Protein AF-A0A9D6L6C3-F1 (afdb_monomer)

Secondary structure (DSSP, 8-state):
------GGG-TTSPPPSSHHHHHHHHHHHHHHHHHHHHHHHHHT-HHHHHHHHHHHHHHHHHHHHHHS------S-----TT----

Mean predicted aligned error: 10.59 Å

Structure (mmCIF, N/CA/C/O backbone):
data_AF-A0A9D6L6C3-F1
#
_entry.id   AF-A0A9D6L6C3-F1
#
loop_
_atom_site.group_PDB
_atom_site.id
_atom_site.type_symbol
_atom_site.label_atom_id
_atom_site.label_alt_id
_atom_site.label_comp_id
_atom_site.label_asym_id
_atom_site.label_entity_id
_atom_site.label_seq_id
_atom_site.pdbx_PDB_ins_code
_atom_site.Cartn_x
_atom_site.Cartn_y
_atom_site.Cartn_z
_atom_site.occupancy
_atom_site.B_iso_or_equiv
_atom_site.auth_seq_id
_atom_site.auth_comp_id
_atom_site.auth_asym_id
_atom_site.auth_atom_id
_atom_site.pdbx_PDB_model_num
ATOM 1 N N . MET A 1 1 ? 6.342 11.301 18.012 1.00 37.28 1 MET A N 1
ATOM 2 C CA . MET A 1 1 ? 5.691 12.264 17.096 1.00 37.28 1 MET A CA 1
ATOM 3 C C . MET A 1 1 ? 4.719 11.486 16.220 1.00 37.28 1 MET A C 1
ATOM 5 O O . MET A 1 1 ? 5.059 10.382 15.827 1.00 37.28 1 MET A O 1
ATOM 9 N N . CYS A 1 2 ? 3.502 11.990 16.020 1.00 40.94 2 CYS A N 1
ATOM 10 C CA . CYS A 1 2 ? 2.440 11.328 15.256 1.00 40.94 2 CYS A CA 1
ATOM 11 C C . CYS A 1 2 ? 2.574 11.757 13.788 1.00 40.94 2 CYS A C 1
ATOM 13 O O . CYS A 1 2 ? 2.305 12.916 13.480 1.00 40.94 2 CYS A O 1
ATOM 15 N N . THR A 1 3 ? 3.066 10.888 12.908 1.00 46.56 3 THR A N 1
ATOM 16 C CA . THR A 1 3 ? 3.222 11.202 11.480 1.00 46.56 3 THR A CA 1
ATOM 17 C C . THR A 1 3 ? 1.844 11.153 10.813 1.00 46.56 3 THR A C 1
ATOM 19 O O . THR A 1 3 ? 1.170 10.131 10.938 1.00 46.56 3 THR A O 1
ATOM 22 N N . PRO A 1 4 ? 1.374 12.226 10.154 1.00 56.16 4 PRO A N 1
ATOM 23 C CA . PRO A 1 4 ? 0.095 12.195 9.454 1.00 56.16 4 PRO A CA 1
ATOM 24 C C . PRO A 1 4 ? 0.152 11.217 8.274 1.00 56.16 4 PRO A C 1
ATOM 26 O O . PRO A 1 4 ? 1.197 11.078 7.638 1.00 56.16 4 PRO A O 1
ATOM 29 N N . VAL A 1 5 ? -0.984 10.582 7.965 1.00 58.97 5 VAL A N 1
ATOM 30 C CA . VAL A 1 5 ? -1.178 9.810 6.729 1.00 58.97 5 VAL A CA 1
ATOM 31 C C . VAL A 1 5 ? -0.836 10.719 5.553 1.00 58.97 5 VAL A C 1
ATOM 33 O O . VAL A 1 5 ? -1.503 11.730 5.322 1.00 58.97 5 VAL A O 1
ATOM 36 N N . THR A 1 6 ? 0.253 10.412 4.852 1.00 62.62 6 THR A N 1
ATOM 37 C CA . THR A 1 6 ? 0.720 11.260 3.756 1.00 62.62 6 THR A CA 1
ATOM 38 C C . THR A 1 6 ? -0.195 11.086 2.543 1.00 62.62 6 THR A C 1
ATOM 40 O O . THR A 1 6 ? -0.671 9.975 2.296 1.00 62.62 6 THR A O 1
ATOM 43 N N . PRO A 1 7 ? -0.421 12.132 1.724 1.00 63.72 7 PRO A N 1
ATOM 44 C CA . PRO A 1 7 ? -1.230 12.015 0.505 1.00 63.72 7 PRO A CA 1
ATOM 45 C C . PRO A 1 7 ? -0.718 10.940 -0.471 1.00 63.72 7 PRO A C 1
ATOM 47 O O . PRO A 1 7 ? -1.474 10.448 -1.297 1.00 63.72 7 PRO A O 1
ATOM 50 N N . GLN A 1 8 ? 0.541 10.518 -0.334 1.00 63.72 8 GLN A N 1
ATOM 51 C CA . GLN A 1 8 ? 1.149 9.426 -1.100 1.00 63.72 8 GLN A CA 1
ATOM 52 C C . GLN A 1 8 ? 0.592 8.036 -0.763 1.00 63.72 8 GLN A C 1
ATOM 54 O O . GLN A 1 8 ? 0.768 7.115 -1.550 1.00 63.72 8 GLN A O 1
ATOM 59 N N . SER A 1 9 ? -0.072 7.869 0.384 1.00 62.56 9 SER A N 1
ATOM 60 C CA . SER A 1 9 ? -0.743 6.612 0.745 1.00 62.56 9 SER A CA 1
ATOM 61 C C . SER A 1 9 ? -2.183 6.519 0.226 1.00 62.56 9 SER A C 1
ATOM 63 O O . SER A 1 9 ? -2.795 5.452 0.312 1.00 62.56 9 SER A O 1
ATOM 65 N N . ASP A 1 10 ? -2.709 7.592 -0.383 1.00 72.06 10 ASP A N 1
ATOM 66 C CA . ASP A 1 10 ? -3.981 7.556 -1.101 1.00 72.06 10 ASP A CA 1
ATOM 67 C C . ASP A 1 10 ? -3.795 6.914 -2.480 1.00 72.06 10 ASP A C 1
ATOM 69 O O . ASP A 1 10 ? -3.174 7.479 -3.380 1.00 72.06 10 ASP A O 1
ATOM 73 N N . ARG A 1 11 ? -4.400 5.740 -2.676 1.00 75.00 11 ARG A N 1
ATOM 74 C CA . ARG A 1 11 ? -4.426 5.031 -3.965 1.00 75.00 11 ARG A CA 1
ATOM 75 C C . ARG A 1 11 ? -5.063 5.816 -5.117 1.00 75.00 11 ARG A C 1
ATOM 77 O O . ARG A 1 11 ? -4.932 5.398 -6.263 1.00 75.00 11 ARG A O 1
ATOM 84 N N . ARG A 1 12 ? -5.799 6.897 -4.838 1.00 78.94 12 ARG A N 1
ATOM 85 C CA . ARG A 1 12 ? -6.363 7.787 -5.867 1.00 78.94 12 ARG A CA 1
ATOM 86 C C . ARG A 1 12 ? -5.321 8.733 -6.452 1.00 78.94 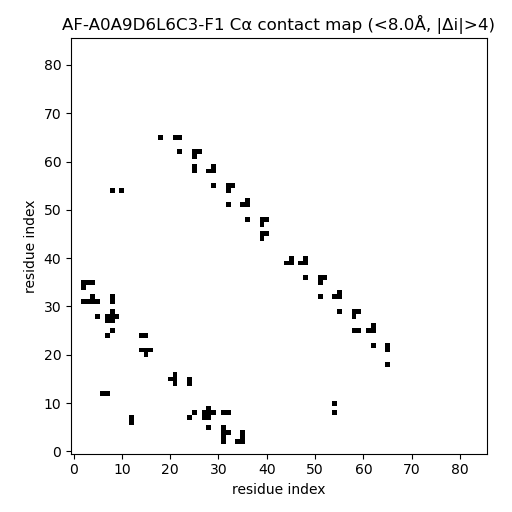12 ARG A C 1
ATOM 88 O O . ARG A 1 12 ? -5.592 9.363 -7.472 1.00 78.94 12 ARG A O 1
ATOM 95 N N . HIS A 1 13 ? -4.163 8.861 -5.811 1.00 78.12 13 HIS A N 1
ATOM 96 C CA . HIS A 1 13 ? -3.077 9.658 -6.344 1.00 78.12 13 HIS A CA 1
ATOM 97 C C . HIS A 1 13 ? -2.448 8.962 -7.553 1.00 78.12 13 HIS A C 1
ATOM 99 O O . HIS A 1 13 ? -2.287 7.740 -7.570 1.00 78.12 13 HIS A O 1
ATOM 105 N N . ALA A 1 14 ? -2.089 9.743 -8.571 1.00 81.25 14 ALA A N 1
ATOM 106 C CA . ALA A 1 14 ? -1.429 9.203 -9.749 1.00 81.25 14 ALA A CA 1
ATOM 107 C C . ALA A 1 14 ? -0.080 8.581 -9.357 1.00 81.25 14 ALA A C 1
ATOM 109 O O . ALA A 1 14 ? 0.713 9.181 -8.629 1.00 81.25 14 ALA A O 1
ATOM 110 N N . MET A 1 15 ? 0.174 7.369 -9.847 1.00 82.06 15 MET A N 1
ATOM 111 C CA . MET A 1 15 ? 1.456 6.702 -9.661 1.00 82.06 15 MET A CA 1
ATOM 112 C C . MET A 1 15 ? 2.530 7.422 -10.494 1.00 82.06 15 MET A C 1
ATOM 114 O O . MET A 1 15 ? 2.275 7.693 -11.669 1.00 82.06 15 MET A O 1
ATOM 118 N N . PRO A 1 16 ? 3.729 7.702 -9.948 1.00 84.69 16 PRO A N 1
ATOM 119 C CA . PRO A 1 16 ? 4.825 8.259 -10.736 1.00 84.69 16 PRO A CA 1
ATOM 120 C C . PRO A 1 16 ? 5.171 7.382 -11.947 1.00 84.69 16 PRO A C 1
ATOM 122 O O . PRO A 1 16 ? 5.091 6.158 -11.881 1.00 84.69 16 PRO A O 1
ATOM 125 N N . GLU A 1 17 ? 5.601 7.988 -13.052 1.00 86.06 17 GLU A N 1
ATOM 126 C CA . GLU A 1 17 ? 5.967 7.231 -14.259 1.00 86.06 17 GLU A CA 1
ATOM 127 C C . GLU A 1 17 ? 7.340 6.556 -14.125 1.00 86.06 17 GLU A C 1
ATOM 129 O O . GLU A 1 17 ? 7.541 5.424 -14.573 1.00 86.06 17 GLU A O 1
ATOM 134 N N . ALA A 1 18 ? 8.284 7.231 -13.460 1.00 89.56 18 ALA A N 1
ATOM 135 C CA . ALA A 1 18 ? 9.650 6.749 -13.304 1.00 89.56 18 ALA A CA 1
ATOM 136 C C . ALA A 1 18 ? 9.720 5.533 -12.353 1.00 89.56 18 ALA A C 1
ATOM 138 O O . ALA A 1 18 ? 9.234 5.623 -11.221 1.00 89.56 18 ALA A O 1
ATOM 139 N N . PRO A 1 19 ? 10.384 4.421 -12.737 1.00 88.06 19 PRO A N 1
ATOM 140 C CA . PRO A 1 19 ? 10.434 3.202 -11.924 1.00 88.06 19 PRO A CA 1
ATOM 141 C C . PRO A 1 19 ? 10.941 3.413 -10.492 1.00 88.06 19 PRO A C 1
ATOM 143 O O . PRO A 1 19 ? 10.304 2.946 -9.551 1.00 88.06 19 PRO A O 1
ATOM 146 N N . ALA A 1 20 ? 12.034 4.163 -10.319 1.00 89.38 20 ALA A N 1
ATOM 147 C CA . ALA A 1 20 ? 12.589 4.466 -8.999 1.00 89.38 20 ALA A CA 1
ATOM 148 C C . ALA A 1 20 ? 11.606 5.275 -8.133 1.00 89.38 20 ALA A C 1
ATOM 150 O O . ALA A 1 20 ? 11.365 4.933 -6.979 1.00 89.38 20 ALA A O 1
ATOM 151 N N . ALA A 1 21 ? 10.952 6.282 -8.722 1.00 89.19 21 ALA A N 1
ATOM 152 C CA . ALA A 1 21 ? 9.955 7.089 -8.024 1.00 89.19 21 ALA A CA 1
ATOM 153 C C . ALA A 1 21 ? 8.724 6.266 -7.604 1.00 89.19 21 ALA A C 1
ATOM 155 O O . ALA A 1 21 ? 8.157 6.518 -6.541 1.00 89.19 21 ALA A O 1
ATOM 156 N N . ARG A 1 22 ? 8.328 5.250 -8.388 1.00 90.88 22 ARG A N 1
ATOM 157 C CA . ARG A 1 22 ? 7.272 4.302 -7.985 1.00 90.88 22 ARG A CA 1
ATOM 158 C C . ARG A 1 22 ? 7.672 3.501 -6.759 1.00 90.88 22 ARG A C 1
ATOM 160 O O . ARG A 1 22 ? 6.882 3.390 -5.828 1.00 90.88 22 ARG A O 1
ATOM 167 N N . HIS A 1 23 ? 8.883 2.947 -6.751 1.00 91.44 23 HIS A N 1
ATOM 168 C CA . HIS A 1 23 ? 9.381 2.170 -5.613 1.00 91.44 23 HIS A CA 1
ATOM 169 C C . HIS A 1 23 ? 9.4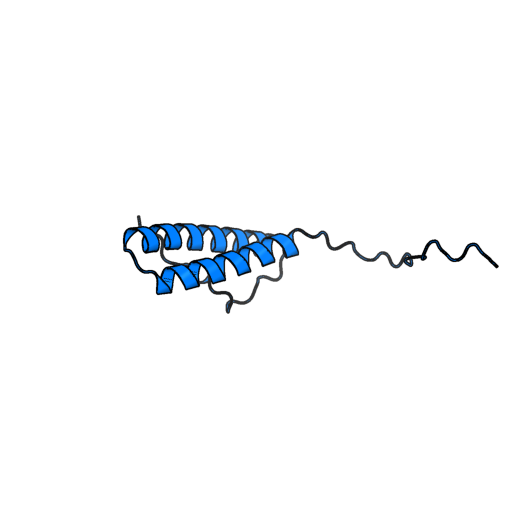42 3.023 -4.343 1.00 91.44 23 HIS A C 1
ATOM 171 O O . HIS A 1 23 ? 8.994 2.577 -3.285 1.00 91.44 23 HIS A O 1
ATOM 177 N N . ASP A 1 24 ? 9.903 4.268 -4.455 1.00 90.94 24 ASP A N 1
ATOM 178 C CA . ASP A 1 24 ? 9.931 5.208 -3.334 1.00 90.94 24 ASP A CA 1
ATOM 179 C C . ASP A 1 24 ? 8.531 5.574 -2.832 1.00 90.94 24 ASP A C 1
ATOM 181 O O . ASP A 1 24 ? 8.294 5.569 -1.618 1.00 90.94 24 ASP A O 1
ATOM 185 N N . ALA A 1 25 ? 7.586 5.832 -3.740 1.00 90.88 25 ALA A N 1
ATOM 186 C CA . ALA A 1 25 ? 6.198 6.114 -3.386 1.00 90.88 25 ALA A CA 1
ATOM 187 C C . ALA A 1 25 ? 5.548 4.925 -2.659 1.00 90.88 25 ALA A C 1
ATOM 189 O O . ALA A 1 25 ? 4.974 5.102 -1.585 1.00 90.88 25 ALA A O 1
ATOM 190 N N . ILE A 1 26 ? 5.714 3.707 -3.188 1.00 92.62 26 ILE A N 1
ATOM 191 C CA . ILE A 1 26 ? 5.196 2.471 -2.584 1.00 92.62 26 ILE A CA 1
ATOM 192 C C . ILE A 1 26 ? 5.781 2.267 -1.182 1.00 92.62 26 ILE A C 1
ATOM 194 O O . ILE A 1 26 ? 5.039 2.040 -0.224 1.00 92.62 26 ILE A O 1
ATOM 198 N N . ARG A 1 27 ? 7.106 2.387 -1.036 1.00 93.25 27 ARG A N 1
ATOM 199 C CA . ARG A 1 27 ? 7.790 2.240 0.257 1.00 93.25 27 ARG A CA 1
ATOM 200 C C . ARG A 1 27 ? 7.280 3.257 1.278 1.00 93.25 27 ARG A C 1
ATOM 202 O O . ARG A 1 27 ? 7.030 2.901 2.430 1.00 93.25 27 ARG A O 1
ATOM 209 N N . THR A 1 28 ? 7.096 4.502 0.849 1.00 92.75 28 THR A N 1
ATOM 210 C CA . THR A 1 28 ? 6.599 5.581 1.711 1.00 92.75 28 THR A CA 1
ATOM 211 C C . THR A 1 28 ? 5.155 5.335 2.145 1.00 92.75 28 THR A C 1
ATOM 213 O O . THR A 1 28 ? 4.839 5.487 3.327 1.00 92.75 28 THR A O 1
ATOM 216 N N . ALA A 1 29 ? 4.292 4.888 1.228 1.00 92.06 29 ALA A N 1
ATOM 217 C CA . ALA A 1 29 ? 2.904 4.555 1.529 1.00 92.06 29 ALA A CA 1
ATOM 218 C C . ALA A 1 29 ? 2.795 3.419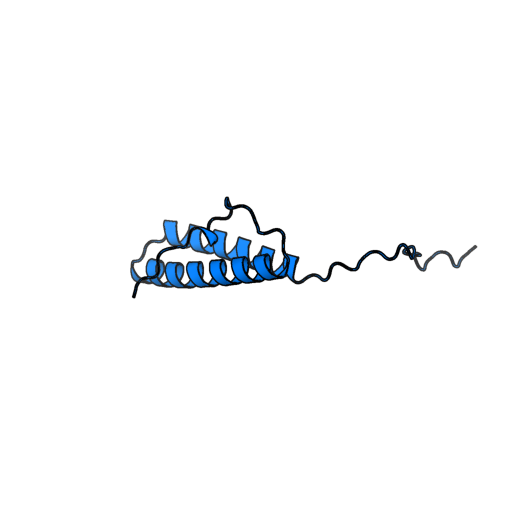 2.559 1.00 92.06 29 ALA A C 1
ATOM 220 O O . ALA A 1 29 ? 2.095 3.568 3.562 1.00 92.06 29 ALA A O 1
ATOM 221 N N . ILE A 1 30 ? 3.534 2.320 2.363 1.00 94.44 30 ILE A N 1
ATOM 222 C CA . ILE A 1 30 ? 3.542 1.172 3.287 1.00 94.44 30 ILE A CA 1
ATOM 223 C C . ILE A 1 30 ? 4.013 1.597 4.682 1.00 94.44 30 ILE A C 1
ATOM 225 O O . ILE A 1 30 ? 3.379 1.247 5.678 1.00 94.44 30 ILE A O 1
ATOM 229 N N . HIS A 1 31 ? 5.089 2.386 4.768 1.00 94.06 31 HIS A N 1
ATOM 230 C CA . HIS A 1 31 ? 5.585 2.890 6.048 1.00 94.06 31 HIS A CA 1
ATOM 231 C C . HIS A 1 31 ? 4.542 3.769 6.759 1.00 94.06 31 HIS A C 1
ATOM 233 O O . HIS A 1 31 ? 4.262 3.565 7.940 1.00 94.06 31 HIS A O 1
ATOM 239 N N . SER A 1 32 ? 3.930 4.718 6.039 1.00 92.69 32 SER A N 1
ATOM 240 C CA . SER A 1 32 ? 2.898 5.602 6.598 1.00 92.69 32 SER A CA 1
ATOM 241 C C . SER A 1 32 ? 1.683 4.823 7.110 1.00 92.69 32 SER A C 1
ATOM 243 O O . SER A 1 32 ? 1.176 5.129 8.188 1.00 92.69 32 SER A O 1
ATOM 245 N N . LEU A 1 33 ? 1.226 3.812 6.367 1.00 93.38 33 LEU A N 1
ATOM 246 C CA . LEU A 1 33 ? 0.104 2.964 6.772 1.00 93.38 33 LEU A CA 1
ATOM 247 C C . LEU A 1 33 ? 0.452 2.108 7.996 1.00 93.38 33 LEU A C 1
ATOM 249 O O . LEU A 1 33 ? -0.383 1.948 8.878 1.00 93.38 33 LEU A O 1
ATOM 253 N N . GLY A 1 34 ? 1.687 1.610 8.106 1.00 94.56 34 GLY A N 1
ATOM 254 C CA . GLY A 1 34 ? 2.133 0.849 9.278 1.00 94.56 34 GLY A CA 1
ATOM 255 C C . GLY A 1 34 ? 2.207 1.677 10.569 1.00 94.56 34 GLY A C 1
ATOM 256 O O . GLY A 1 34 ? 1.983 1.144 11.659 1.00 94.56 34 GLY A O 1
ATOM 257 N N . GLU A 1 35 ? 2.520 2.972 10.477 1.00 94.88 35 GLU A N 1
ATOM 258 C CA . GLU A 1 35 ? 2.435 3.899 11.618 1.00 94.88 35 GLU A CA 1
ATOM 259 C C . GLU A 1 35 ? 0.975 4.180 12.008 1.00 94.88 35 GLU A C 1
ATOM 261 O O . GLU A 1 35 ? 0.630 4.126 13.193 1.00 94.88 35 GLU A O 1
ATOM 266 N N . GLU A 1 36 ? 0.097 4.424 11.028 1.00 93.75 36 GLU A N 1
ATOM 267 C CA . GLU A 1 36 ? -1.320 4.684 11.305 1.00 93.75 36 GLU A CA 1
ATOM 268 C C . GLU A 1 36 ? -2.024 3.444 11.863 1.00 93.75 36 GLU A C 1
ATOM 270 O O . GLU A 1 36 ? -2.784 3.558 12.820 1.00 93.75 36 GLU A O 1
ATOM 275 N N . GLN A 1 37 ? -1.711 2.249 11.361 1.00 95.00 37 GLN A N 1
ATOM 276 C CA . GLN A 1 37 ? -2.226 0.993 11.902 1.00 95.00 37 GLN A CA 1
ATOM 277 C C . GLN A 1 37 ? -1.923 0.874 13.405 1.00 95.00 37 GLN A C 1
ATOM 279 O O . GLN A 1 37 ? -2.843 0.736 14.209 1.00 95.00 37 GLN A O 1
ATOM 284 N N . ARG A 1 38 ? -0.655 1.055 13.806 1.00 95.81 38 ARG A N 1
ATOM 285 C CA . ARG A 1 38 ? -0.236 1.041 15.223 1.00 95.81 38 ARG A CA 1
ATOM 286 C C . ARG A 1 38 ? -0.918 2.119 16.059 1.00 95.81 38 ARG A C 1
ATOM 288 O O . ARG A 1 38 ? -1.099 1.968 17.269 1.00 95.81 38 ARG A O 1
ATOM 295 N N . ARG A 1 39 ? -1.238 3.266 15.464 1.00 94.56 39 ARG A N 1
ATOM 296 C CA . ARG A 1 39 ? -1.992 4.324 16.141 1.00 94.56 39 ARG A CA 1
ATOM 297 C C . ARG A 1 39 ? -3.445 3.911 16.358 1.00 94.56 39 ARG A C 1
ATOM 299 O O . ARG A 1 39 ? -3.933 4.077 17.472 1.00 94.56 39 ARG A O 1
ATOM 306 N N . LEU A 1 40 ? -4.102 3.382 15.329 1.00 94.75 40 LEU A N 1
ATOM 307 C CA . LEU A 1 40 ? -5.501 2.954 15.358 1.00 94.75 40 LEU A CA 1
ATOM 308 C C . LEU A 1 40 ? -5.721 1.772 16.307 1.00 94.75 40 LEU A C 1
ATOM 310 O O . LEU A 1 40 ? -6.674 1.799 17.082 1.00 94.75 40 LEU A O 1
ATOM 314 N N . GLU A 1 41 ? -4.799 0.808 16.315 1.00 95.94 41 GLU A N 1
ATOM 315 C CA . GLU A 1 41 ? -4.774 -0.312 17.267 1.00 95.94 41 GLU A CA 1
ATOM 316 C C . GLU A 1 41 ? -4.716 0.189 18.715 1.00 95.94 41 GLU A C 1
ATOM 318 O O . GLU A 1 41 ? -5.494 -0.249 19.558 1.00 95.94 41 GLU A O 1
ATOM 323 N N . ARG A 1 42 ? -3.854 1.173 19.011 1.00 96.31 42 ARG A N 1
ATOM 324 C CA . ARG A 1 42 ? -3.735 1.737 20.368 1.00 96.31 42 ARG A CA 1
ATOM 325 C C . ARG A 1 42 ? -4.993 2.454 20.856 1.00 96.31 42 ARG A C 1
ATOM 327 O O . ARG A 1 42 ? -5.191 2.529 22.064 1.00 96.31 42 ARG A O 1
ATOM 334 N N . ILE A 1 43 ? -5.797 3.018 19.955 1.00 96.25 43 ILE A N 1
ATOM 335 C CA . ILE A 1 43 ? -7.024 3.754 20.308 1.00 96.25 43 ILE A CA 1
ATOM 336 C C . ILE A 1 43 ? -8.306 2.927 20.108 1.00 96.25 43 ILE A C 1
ATOM 338 O O . ILE A 1 43 ? -9.391 3.442 20.363 1.00 96.25 43 ILE A O 1
ATOM 342 N N . GLY A 1 44 ? -8.199 1.672 19.652 1.00 95.44 44 GLY A N 1
ATOM 343 C CA . GLY A 1 44 ? -9.336 0.764 19.454 1.00 95.44 44 GLY A CA 1
ATOM 344 C C . GLY A 1 44 ? -10.287 1.163 18.319 1.00 95.44 44 GLY A C 1
ATOM 345 O O . GLY A 1 44 ? -11.487 0.905 18.391 1.00 95.44 44 GLY A O 1
ATOM 346 N N . PHE A 1 45 ? -9.793 1.844 17.279 1.00 95.12 45 PHE A N 1
ATOM 347 C CA . PHE A 1 45 ? -10.620 2.283 16.145 1.00 95.12 45 PHE A CA 1
ATOM 348 C C . PHE A 1 45 ? -10.663 1.230 15.030 1.00 95.12 45 PHE A C 1
ATOM 350 O O . PHE A 1 45 ? -9.966 1.329 14.021 1.00 95.12 45 PHE A O 1
ATOM 357 N N . GLU A 1 46 ? -11.548 0.249 15.201 1.00 93.31 46 GLU A N 1
ATOM 358 C CA . GLU A 1 46 ? -11.664 -0.949 14.353 1.00 93.31 46 GLU A CA 1
ATOM 359 C 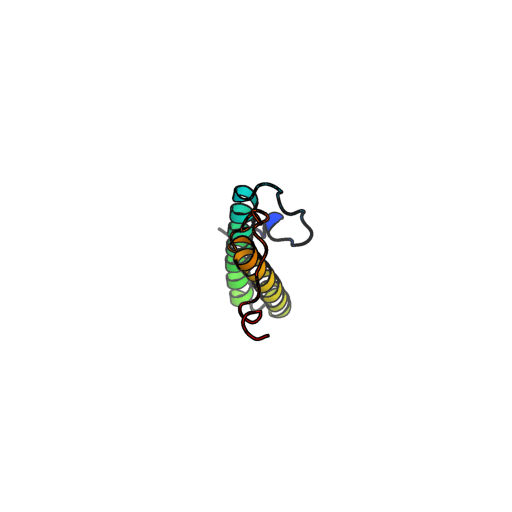C . GLU A 1 46 ? -11.997 -0.666 12.879 1.00 93.31 46 GLU A C 1
ATOM 361 O O . GLU A 1 46 ? -11.381 -1.219 11.968 1.00 93.31 46 GLU A O 1
ATOM 366 N N . LEU A 1 47 ? -12.964 0.214 12.600 1.00 90.56 47 LEU A N 1
ATOM 367 C CA . LEU A 1 47 ? -13.383 0.467 11.216 1.00 90.56 47 LEU A CA 1
ATOM 368 C C . LEU A 1 47 ? -12.290 1.191 10.397 1.00 90.56 47 LEU A C 1
ATOM 370 O O . LEU A 1 47 ? -11.977 0.744 9.287 1.00 90.56 47 LEU A O 1
ATOM 374 N N . PRO A 1 48 ? -11.652 2.262 10.910 1.00 90.62 48 PRO A N 1
ATOM 375 C CA . PRO A 1 48 ? -10.456 2.820 10.285 1.00 90.62 48 PRO A CA 1
ATOM 376 C C . PRO A 1 48 ? -9.309 1.809 10.155 1.00 90.62 48 PRO A C 1
ATOM 378 O O . PRO A 1 48 ? -8.614 1.817 9.138 1.00 90.62 48 PRO A O 1
ATOM 381 N N . LEU A 1 49 ? -9.131 0.917 11.136 1.00 93.00 49 LEU A N 1
ATOM 382 C CA . LEU A 1 49 ? -8.093 -0.115 11.113 1.00 93.00 49 LEU A CA 1
ATOM 383 C C . LEU A 1 49 ? -8.309 -1.107 9.960 1.00 93.00 49 LEU A C 1
ATOM 385 O O . LEU A 1 49 ? -7.387 -1.371 9.187 1.00 93.00 49 LEU A O 1
ATOM 389 N N . ALA A 1 50 ? -9.545 -1.571 9.756 1.00 92.19 50 ALA A N 1
ATOM 390 C CA . ALA A 1 50 ? -9.908 -2.424 8.625 1.00 92.19 50 ALA A CA 1
ATOM 391 C C . ALA A 1 50 ? -9.603 -1.759 7.271 1.00 92.19 50 ALA A C 1
ATOM 393 O O . ALA A 1 50 ? -9.087 -2.403 6.352 1.00 92.19 50 ALA A O 1
ATOM 394 N N . ARG A 1 51 ? -9.861 -0.449 7.150 1.00 90.94 51 ARG A N 1
ATOM 395 C CA . ARG A 1 51 ? -9.489 0.320 5.953 1.00 90.94 51 ARG A CA 1
ATOM 396 C C . ARG A 1 51 ? -7.973 0.394 5.782 1.00 90.94 51 ARG A C 1
ATOM 398 O O . ARG A 1 51 ? -7.493 0.200 4.668 1.00 90.94 51 ARG A O 1
ATOM 405 N N . CYS A 1 52 ? -7.231 0.627 6.863 1.00 92.69 52 CYS A N 1
ATOM 406 C CA . CYS A 1 52 ? -5.771 0.643 6.840 1.00 92.69 52 CYS A CA 1
ATOM 407 C C . CYS A 1 52 ? -5.209 -0.692 6.325 1.00 92.69 52 CYS A C 1
ATOM 409 O O . CYS A 1 52 ? -4.364 -0.697 5.434 1.00 92.69 52 CYS A O 1
ATOM 411 N N . HIS A 1 53 ? -5.746 -1.827 6.784 1.00 93.62 53 HIS A N 1
ATOM 412 C CA . HIS A 1 53 ? -5.358 -3.147 6.277 1.00 93.62 53 HIS A CA 1
ATOM 413 C C . HIS A 1 53 ? -5.636 -3.330 4.780 1.00 93.62 53 HIS A C 1
ATOM 415 O O . HIS A 1 53 ? -4.813 -3.912 4.067 1.00 93.62 53 HIS A O 1
ATOM 421 N N . ALA A 1 54 ? -6.780 -2.843 4.292 1.00 93.19 54 ALA A N 1
ATOM 422 C CA . ALA A 1 54 ? -7.125 -2.925 2.876 1.00 93.19 54 ALA A CA 1
ATOM 423 C C . ALA A 1 54 ? -6.147 -2.122 2.001 1.00 93.19 54 ALA A C 1
ATOM 425 O O . ALA A 1 54 ? -5.664 -2.641 0.993 1.00 93.19 54 ALA A O 1
ATOM 426 N N . GLU A 1 55 ? -5.809 -0.896 2.409 1.00 92.50 55 GLU A N 1
ATOM 427 C CA . GLU A 1 55 ? -4.821 -0.070 1.704 1.00 92.50 55 GLU A CA 1
ATOM 428 C C . GLU A 1 55 ? -3.422 -0.709 1.776 1.00 92.50 55 GLU A C 1
ATOM 430 O O . GLU A 1 55 ? -2.748 -0.834 0.754 1.00 92.50 55 GLU A O 1
ATOM 435 N N . THR A 1 56 ? -3.003 -1.230 2.934 1.00 93.56 56 THR A N 1
ATOM 436 C CA . THR A 1 56 ? -1.717 -1.937 3.074 1.00 93.56 56 THR A CA 1
ATOM 437 C C . THR A 1 56 ? -1.619 -3.130 2.125 1.00 93.56 56 THR A C 1
ATOM 439 O O . THR A 1 56 ? -0.581 -3.336 1.493 1.00 93.56 56 THR A O 1
ATOM 442 N N . ARG A 1 57 ? -2.690 -3.920 1.976 1.00 95.38 57 ARG A N 1
ATOM 443 C CA . ARG A 1 57 ? -2.711 -5.051 1.034 1.00 95.38 57 ARG A CA 1
ATOM 444 C C . ARG A 1 57 ? -2.544 -4.584 -0.412 1.00 95.38 57 ARG A C 1
ATOM 446 O O . ARG A 1 57 ? -1.783 -5.196 -1.156 1.00 95.38 57 ARG A O 1
ATOM 453 N N . TYR A 1 58 ? -3.219 -3.502 -0.793 1.00 93.81 58 TYR A N 1
ATOM 454 C CA . TYR A 1 58 ? -3.097 -2.909 -2.123 1.00 93.81 58 TYR A CA 1
ATOM 455 C C . TYR A 1 58 ? -1.661 -2.453 -2.424 1.00 93.81 58 TYR A C 1
ATOM 457 O O . TYR A 1 58 ? -1.096 -2.818 -3.454 1.00 93.81 58 TYR A O 1
ATOM 465 N N . TRP A 1 59 ? -1.032 -1.719 -1.506 1.00 93.75 59 TRP A N 1
ATOM 466 C CA . TRP A 1 59 ? 0.330 -1.221 -1.713 1.00 93.75 59 TRP A CA 1
ATOM 467 C C . TRP A 1 59 ? 1.381 -2.339 -1.732 1.00 93.75 59 TRP A C 1
ATOM 469 O O . TRP A 1 59 ? 2.314 -2.281 -2.529 1.00 93.75 59 TRP A O 1
ATOM 479 N N . ASN A 1 60 ? 1.204 -3.397 -0.935 1.00 95.69 60 ASN A N 1
ATOM 480 C CA . ASN A 1 60 ? 2.057 -4.588 -1.018 1.00 95.69 60 ASN A CA 1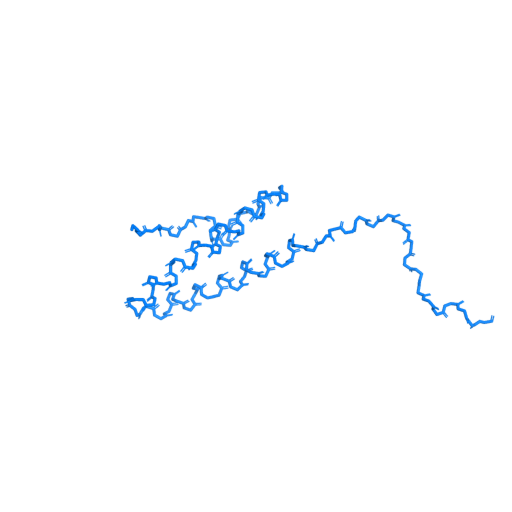
ATOM 481 C C . ASN A 1 60 ? 1.892 -5.335 -2.348 1.00 95.69 60 ASN A C 1
ATOM 483 O O . ASN A 1 60 ? 2.875 -5.820 -2.906 1.00 95.69 60 ASN A O 1
ATOM 487 N N . PHE A 1 61 ? 0.672 -5.399 -2.887 1.00 94.88 61 PHE A N 1
ATOM 488 C CA . PHE A 1 61 ? 0.452 -5.948 -4.223 1.00 94.88 61 PHE A CA 1
ATOM 489 C C . PHE A 1 61 ? 1.203 -5.137 -5.287 1.00 94.88 61 PHE A C 1
ATOM 491 O O . PHE A 1 61 ? 1.918 -5.714 -6.104 1.00 94.88 61 PHE A O 1
ATOM 498 N N . LEU A 1 62 ? 1.122 -3.804 -5.242 1.00 92.75 62 LEU A N 1
ATOM 499 C CA . LEU A 1 62 ? 1.880 -2.949 -6.158 1.00 92.75 62 LEU A CA 1
ATOM 500 C C . LEU A 1 62 ? 3.394 -3.121 -6.014 1.00 92.75 62 LEU A C 1
ATOM 502 O O . LEU A 1 62 ? 4.090 -3.129 -7.027 1.00 92.75 62 LEU A O 1
ATOM 506 N N . ALA A 1 63 ? 3.898 -3.288 -4.787 1.00 94.31 63 ALA A N 1
ATOM 507 C CA . ALA A 1 63 ? 5.308 -3.585 -4.542 1.00 94.31 63 ALA A CA 1
ATOM 508 C C . ALA A 1 63 ? 5.739 -4.863 -5.275 1.00 94.31 63 ALA A C 1
ATOM 510 O O . ALA A 1 63 ? 6.755 -4.859 -5.968 1.00 94.31 63 ALA A 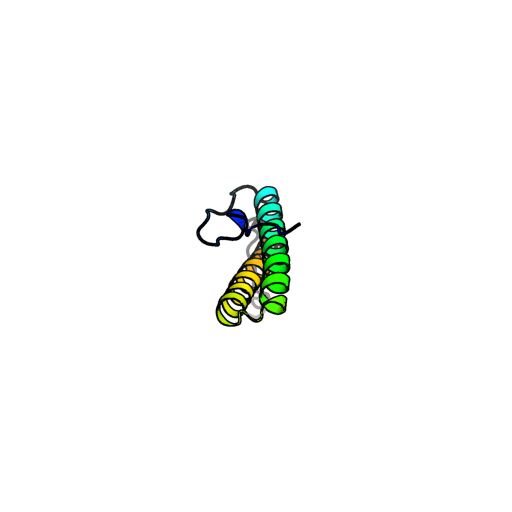O 1
ATOM 511 N N . ALA A 1 64 ? 4.936 -5.927 -5.176 1.00 94.81 64 ALA A N 1
ATOM 512 C CA . ALA A 1 64 ? 5.202 -7.192 -5.852 1.00 94.81 64 ALA A CA 1
ATOM 513 C C . ALA A 1 64 ? 5.158 -7.049 -7.381 1.00 94.81 64 ALA A C 1
ATOM 515 O O . ALA A 1 64 ? 6.079 -7.493 -8.060 1.00 94.81 64 ALA A O 1
ATOM 516 N N . VAL A 1 65 ? 4.139 -6.375 -7.926 1.00 91.56 65 VAL A N 1
ATOM 517 C CA . VAL A 1 65 ? 4.021 -6.129 -9.375 1.00 91.56 65 VAL A CA 1
ATOM 518 C C . VAL A 1 65 ? 5.209 -5.320 -9.899 1.00 91.56 65 VAL A C 1
ATOM 520 O O . VAL A 1 65 ? 5.783 -5.657 -10.929 1.00 91.56 65 VAL A O 1
ATOM 523 N N . CYS A 1 66 ? 5.619 -4.276 -9.177 1.00 89.69 66 CYS A N 1
ATOM 524 C CA . CYS A 1 66 ? 6.731 -3.413 -9.581 1.00 89.69 66 CYS A CA 1
ATOM 525 C C . CYS A 1 66 ? 8.113 -4.058 -9.403 1.00 89.69 66 CYS A C 1
ATOM 527 O O . CYS A 1 66 ? 9.099 -3.480 -9.865 1.00 89.69 66 CYS A O 1
ATOM 529 N N . ALA A 1 67 ? 8.200 -5.201 -8.720 1.00 89.00 67 ALA A N 1
ATOM 530 C CA . ALA A 1 67 ? 9.419 -5.995 -8.603 1.00 89.00 67 ALA A CA 1
ATOM 531 C C . ALA A 1 67 ? 9.599 -6.974 -9.776 1.00 89.00 67 ALA A C 1
ATOM 533 O O . ALA A 1 67 ? 10.696 -7.499 -9.959 1.00 89.00 67 ALA A O 1
ATOM 534 N N . ILE A 1 68 ? 8.551 -7.216 -10.576 1.00 88.12 68 ILE A N 1
ATOM 535 C CA . ILE A 1 68 ? 8.642 -8.068 -11.762 1.00 88.12 68 ILE A CA 1
ATOM 536 C C . ILE A 1 68 ? 9.514 -7.342 -12.795 1.00 88.12 68 ILE A C 1
ATOM 538 O O . ILE A 1 68 ? 9.159 -6.239 -13.225 1.00 88.12 68 ILE A O 1
ATOM 542 N N . PRO A 1 69 ? 10.654 -7.922 -13.210 1.00 77.56 69 PRO A N 1
ATOM 543 C CA . PRO A 1 69 ? 11.446 -7.336 -14.272 1.00 77.56 69 PRO A CA 1
ATOM 544 C C . PRO A 1 69 ? 10.606 -7.338 -15.548 1.00 77.56 69 PRO A C 1
ATOM 546 O O . PRO A 1 69 ? 10.096 -8.379 -15.964 1.00 77.56 69 PRO A O 1
ATOM 549 N N . VAL A 1 70 ? 10.467 -6.174 -16.184 1.00 68.69 70 VAL A N 1
ATO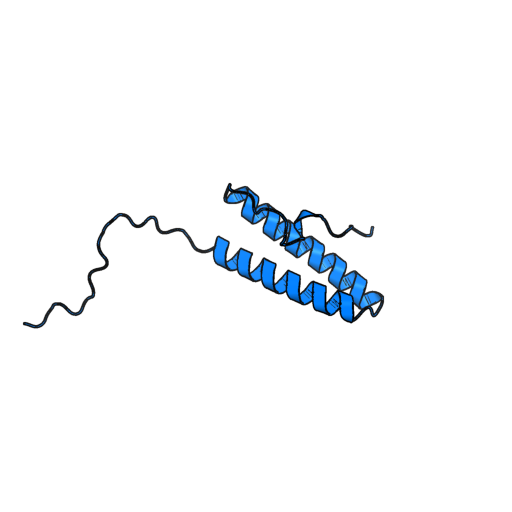M 550 C CA . VAL A 1 70 ? 9.951 -6.115 -17.551 1.00 68.69 70 VAL A CA 1
ATOM 551 C C . VAL A 1 70 ? 11.019 -6.768 -18.413 1.00 68.69 70 VAL A C 1
ATOM 553 O O . VAL A 1 70 ? 12.019 -6.140 -18.760 1.00 68.69 70 VAL A O 1
ATOM 556 N N . VAL A 1 71 ? 10.850 -8.058 -18.698 1.00 60.34 71 VAL A N 1
ATOM 557 C CA . VAL A 1 71 ? 11.599 -8.703 -19.768 1.00 60.34 71 VAL A CA 1
ATOM 558 C C . VAL A 1 71 ? 11.143 -7.973 -21.017 1.00 60.34 71 VAL A C 1
ATOM 560 O O . VAL A 1 71 ? 10.008 -8.142 -21.454 1.00 60.34 71 VAL A O 1
ATOM 563 N N . ALA A 1 72 ? 11.979 -7.060 -21.511 1.00 54.03 72 ALA A N 1
ATOM 564 C CA . ALA A 1 72 ? 11.786 -6.499 -22.831 1.00 54.03 72 ALA A CA 1
ATOM 565 C C . ALA A 1 72 ? 11.720 -7.702 -23.764 1.00 54.03 72 ALA A C 1
ATOM 567 O O . ALA A 1 72 ? 12.716 -8.413 -23.920 1.00 54.03 72 ALA A O 1
ATOM 568 N N . ASP A 1 73 ? 10.525 -7.977 -24.277 1.00 53.41 73 ASP A N 1
ATOM 569 C CA . ASP A 1 73 ? 10.326 -8.973 -25.306 1.00 53.41 73 ASP A CA 1
ATOM 570 C C . ASP A 1 73 ? 11.249 -8.573 -26.456 1.00 53.41 73 ASP A C 1
ATOM 572 O O . ASP A 1 73 ? 11.024 -7.581 -27.151 1.00 53.41 73 ASP A O 1
ATOM 576 N N . ARG A 1 74 ? 12.371 -9.282 -26.584 1.00 54.62 74 ARG A N 1
ATOM 577 C CA . ARG A 1 74 ? 13.333 -9.072 -27.662 1.00 54.62 74 ARG A CA 1
ATOM 578 C C . ARG A 1 74 ? 12.829 -9.717 -28.949 1.00 54.62 74 ARG A C 1
ATOM 580 O O . ARG A 1 74 ? 13.648 -10.100 -29.760 1.00 54.62 74 ARG A O 1
ATOM 587 N N . GLY A 1 75 ? 11.519 -9.873 -29.157 1.00 52.62 75 GLY A N 1
ATOM 588 C CA . GLY A 1 75 ? 10.980 -10.422 -30.402 1.00 52.62 75 GLY A CA 1
ATOM 589 C C . GLY A 1 75 ? 11.557 -11.793 -30.768 1.00 52.62 75 GLY A C 1
ATOM 590 O O . GLY A 1 75 ? 11.543 -12.172 -31.936 1.00 52.62 75 GLY A O 1
ATOM 591 N N . GLU A 1 76 ? 12.088 -12.534 -29.796 1.00 51.69 76 GLU A N 1
ATOM 592 C CA . GLU A 1 76 ? 12.529 -13.905 -29.994 1.00 51.69 76 GLU A CA 1
ATOM 593 C C . GLU A 1 76 ? 11.348 -14.768 -29.588 1.00 51.69 76 GLU A C 1
ATOM 595 O O . GLU A 1 76 ? 11.075 -14.968 -28.406 1.00 51.69 76 GLU A O 1
ATOM 600 N N . GLY A 1 77 ? 10.586 -15.164 -30.609 1.00 53.44 77 GLY A N 1
ATOM 601 C CA . GLY A 1 77 ? 9.344 -15.901 -30.472 1.00 53.44 77 GLY A CA 1
ATOM 602 C C . GLY A 1 77 ? 9.445 -16.998 -29.420 1.00 53.44 77 GLY A C 1
ATOM 603 O O . GLY A 1 77 ? 10.350 -17.832 -29.441 1.00 53.44 77 GLY A O 1
ATOM 604 N N . PHE A 1 78 ? 8.482 -17.000 -28.506 1.00 60.16 78 PHE A N 1
ATOM 605 C CA . PHE A 1 78 ? 8.217 -18.142 -27.652 1.00 60.16 78 PHE A CA 1
ATOM 606 C C . PHE A 1 78 ? 7.861 -19.338 -28.552 1.00 60.16 78 PHE A C 1
ATOM 608 O O . PHE A 1 78 ? 6.735 -19.449 -29.033 1.00 60.16 78 PHE A O 1
ATOM 615 N N . VAL A 1 79 ? 8.838 -20.204 -28.831 1.00 63.75 79 VAL A N 1
ATOM 616 C CA . VAL A 1 79 ? 8.607 -21.480 -29.515 1.00 63.75 79 VAL A CA 1
ATOM 617 C C . VAL A 1 79 ? 8.162 -22.485 -28.462 1.00 63.75 79 VAL A C 1
ATOM 619 O O . VAL A 1 79 ? 8.919 -22.832 -27.554 1.00 63.75 79 VAL A O 1
ATOM 622 N N . CYS A 1 80 ? 6.915 -22.933 -28.580 1.00 55.06 80 CYS A N 1
ATOM 623 C CA . CYS A 1 80 ? 6.375 -24.009 -27.762 1.00 55.06 80 CYS A CA 1
ATOM 624 C C . CYS A 1 80 ? 7.173 -25.299 -28.056 1.00 55.06 80 CYS A C 1
ATOM 626 O O . CYS A 1 80 ? 7.337 -25.642 -29.228 1.00 55.06 80 CYS A O 1
ATOM 628 N N . PRO A 1 81 ? 7.688 -26.027 -27.050 1.00 60.81 81 PRO A N 1
ATOM 629 C CA . PRO A 1 81 ? 8.597 -27.156 -27.273 1.00 60.81 81 PRO A CA 1
ATOM 630 C C . PRO A 1 81 ? 7.957 -28.424 -27.881 1.00 60.81 81 PRO A C 1
ATOM 632 O O . PRO A 1 81 ? 8.656 -29.426 -28.009 1.00 60.81 81 PRO A O 1
ATOM 635 N N . ASP A 1 82 ? 6.688 -28.390 -28.301 1.00 60.62 82 ASP A N 1
ATOM 636 C CA . ASP A 1 82 ? 5.961 -29.561 -28.822 1.00 60.62 82 ASP A CA 1
ATOM 637 C C . ASP A 1 82 ? 5.921 -29.700 -30.359 1.00 60.62 82 ASP A C 1
ATOM 639 O O . ASP A 1 82 ? 5.393 -30.686 -30.862 1.00 60.62 82 ASP A O 1
ATOM 643 N N . ASP A 1 83 ? 6.561 -28.820 -31.139 1.00 52.91 83 ASP A N 1
ATOM 644 C CA . ASP A 1 83 ? 6.616 -28.956 -32.615 1.00 52.91 83 ASP A CA 1
ATOM 645 C C . ASP A 1 83 ? 7.630 -30.011 -33.125 1.00 52.91 83 ASP A C 1
ATOM 647 O O . ASP A 1 83 ? 8.044 -30.006 -34.286 1.00 52.91 83 ASP A O 1
ATOM 651 N N .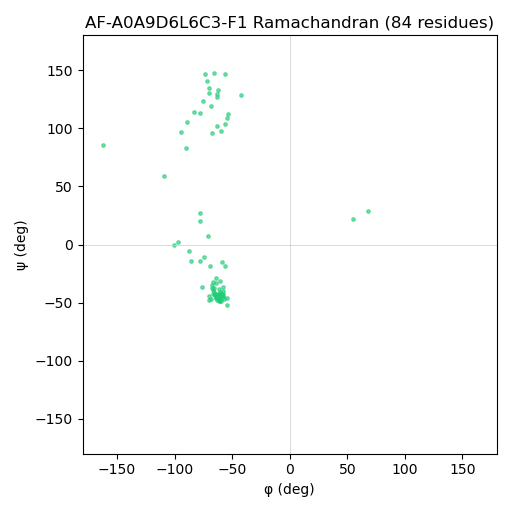 ARG A 1 84 ? 8.048 -30.962 -32.279 1.00 55.34 84 ARG A N 1
ATOM 652 C CA . ARG A 1 84 ? 8.870 -32.119 -32.684 1.00 55.34 84 ARG A CA 1
ATOM 653 C C . ARG A 1 84 ? 8.082 -33.428 -32.643 1.00 55.34 84 ARG A C 1
ATOM 655 O O . ARG A 1 84 ? 8.492 -34.361 -31.962 1.00 55.34 84 ARG A O 1
ATOM 662 N N . ALA A 1 85 ? 6.993 -33.519 -33.401 1.00 51.75 85 ALA A N 1
ATOM 663 C CA . ALA A 1 85 ? 6.451 -34.807 -33.843 1.00 51.75 85 ALA A CA 1
ATOM 664 C C . ALA A 1 85 ? 5.486 -34.640 -35.031 1.00 51.75 85 ALA A C 1
ATOM 666 O O . ALA A 1 85 ? 4.272 -34.575 -34.850 1.00 51.75 85 ALA A O 1
ATOM 667 N N . ALA A 1 86 ? 6.033 -34.611 -36.246 1.00 45.00 86 ALA A N 1
ATOM 668 C CA . ALA A 1 86 ? 5.343 -35.036 -37.464 1.00 45.00 86 ALA A CA 1
ATOM 669 C C . ALA A 1 86 ? 6.352 -35.718 -38.392 1.00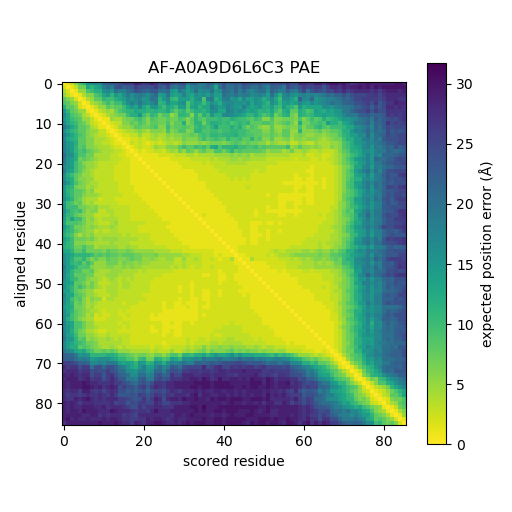 45.00 86 ALA A C 1
ATOM 671 O O . ALA A 1 86 ? 7.464 -35.159 -38.548 1.00 45.00 86 ALA A O 1
#

Organism: Eiseniibacteriota bacterium (NCBI:txid2212470)

Radius of gyration: 19.73 Å; Cα contacts (8 Å, |Δi|>4): 57; chains: 1; bounding box: 27×47×58 Å

Foldseek 3Di:
DQDDQDPLLPPPDDQDPDLVSNLVSLVVNLVSLVSVLVVCVVVVPVVVNVVSVVSNVVSVVSNVVSPDDPPPPPVPDPDDPPPPDD

Solvent-accessible surface area (backbone atoms only — not comparable to full-atom values): 5400 Å² total; per-residue (Å²): 133,88,79,72,80,49,73,70,54,41,85,87,50,82,76,58,88,52,69,69,56,34,55,52,43,41,54,50,21,47,52,39,43,57,53,48,40,59,51,28,63,74,70,68,42,59,71,65,35,55,51,41,52,55,51,45,52,52,43,52,50,51,50,54,60,73,66,54,78,80,73,74,81,77,81,72,74,87,74,70,91,74,85,83,80,130

Nearest PDB structures (foldseek):
  8e12-assembly1_B  TM=9.777E-01  e=3.588E+00  synthetic construct
  8e0m-assembly3_G  TM=9.233E-01  e=4.503E+00  synthetic construct
  2x17-assembly1_4  TM=7.981E-01  e=4.767E+00  Pyrococcus furiosus
  8xyv-assembly2_B  TM=6.427E-01  e=3.798E+00  synthetic construct
  8xyv-assembly1_A  TM=6.425E-01  e=3.798E+00  synthetic construct

pLDDT: mean 80.24, std 17.28, range [37.28, 96.31]

Sequence (86 aa):
MCTPVTPQSDRRHAMPEAPAARHDAIRTAIHSLGEEQRRLERIGFELPLARCHAETRYWNFLAAVCAIPVVADRGEGFVCPDDRAA